Protein AF-A0A0R3MYI6-F1 (afdb_monomer_lite)

Sequence (86 aa):
MPAQPSETGLPPRCEICGGGTIQIGKLPRIGLRPLVYVYKCDACNQITSIEPERQDSPTISPTVTPPMPNSRVKKALHKTPRRQPH

pLDDT: mean 70.42, std 20.21, range [35.62, 94.75]

Radius of gyration: 28.68 Å; chains: 1; bounding box: 40×46×82 Å

Foldseek 3Di:
DPDDPDPDPAADADPPPRAGKDFPDWDDDDDPDAIKTWIAGPPPRDIDIDGDDPPPDDDDPPPDDDDDDDDDDDDDDDDDDDDDDD

Organism: NCBI:txid1300035

Structure (mmCIF, N/CA/C/O backbone):
data_AF-A0A0R3MYI6-F1
#
_entry.id   AF-A0A0R3MYI6-F1
#
loop_
_atom_site.group_PDB
_atom_site.id
_atom_site.type_symbol
_atom_site.label_atom_id
_atom_site.label_alt_id
_atom_site.label_comp_id
_atom_site.label_asym_id
_atom_site.label_entity_id
_atom_site.label_seq_id
_atom_site.pdbx_PDB_ins_code
_atom_site.Cartn_x
_atom_site.Cartn_y
_atom_site.Cartn_z
_atom_site.occupancy
_atom_site.B_iso_or_equiv
_atom_site.auth_seq_id
_atom_site.auth_comp_id
_atom_site.auth_asym_id
_atom_site.auth_atom_id
_atom_site.pdbx_PDB_model_num
ATOM 1 N N . MET A 1 1 ? 16.014 10.070 7.770 1.00 35.62 1 MET A N 1
ATOM 2 C CA . MET A 1 1 ? 14.656 10.564 8.078 1.00 35.62 1 MET A CA 1
ATOM 3 C C . MET A 1 1 ? 13.693 9.499 7.580 1.00 35.62 1 MET A C 1
ATOM 5 O O . MET A 1 1 ? 13.717 9.272 6.377 1.00 35.62 1 MET A O 1
ATOM 9 N N . PRO A 1 2 ? 12.972 8.753 8.434 1.00 43.91 2 PRO A N 1
ATOM 10 C CA . PRO A 1 2 ? 12.001 7.784 7.933 1.00 43.91 2 PRO A CA 1
ATOM 11 C C . PRO A 1 2 ? 10.818 8.545 7.324 1.00 43.91 2 PRO A C 1
ATOM 13 O O . PRO A 1 2 ? 10.309 9.492 7.924 1.00 43.91 2 PRO A O 1
ATOM 16 N N . ALA A 1 3 ? 10.465 8.189 6.090 1.00 46.91 3 ALA A N 1
ATOM 17 C CA . ALA A 1 3 ? 9.429 8.844 5.310 1.00 46.91 3 ALA A CA 1
ATOM 18 C C . ALA A 1 3 ? 8.066 8.625 5.979 1.00 46.91 3 ALA A C 1
ATOM 20 O O . ALA A 1 3 ? 7.603 7.496 6.109 1.00 46.91 3 ALA A O 1
ATOM 21 N N . GLN A 1 4 ? 7.437 9.711 6.424 1.00 50.16 4 GLN A N 1
ATOM 22 C CA . GLN A 1 4 ? 6.060 9.680 6.905 1.00 50.16 4 GLN A CA 1
ATOM 23 C C . GLN A 1 4 ? 5.148 9.317 5.720 1.00 50.16 4 GLN A C 1
ATOM 25 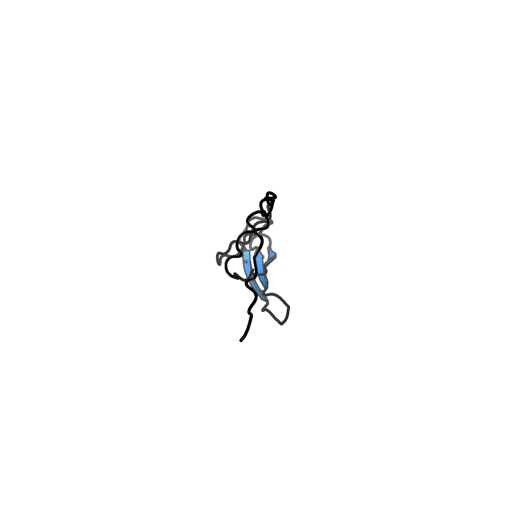O O . GLN A 1 4 ? 5.192 10.023 4.705 1.00 50.16 4 GLN A O 1
ATOM 30 N N . PRO A 1 5 ? 4.348 8.234 5.790 1.00 55.31 5 PRO A N 1
ATOM 31 C CA . PRO A 1 5 ? 3.380 7.924 4.748 1.00 55.31 5 PRO A CA 1
ATOM 32 C C . PRO A 1 5 ? 2.339 9.045 4.721 1.00 55.31 5 PRO A C 1
ATOM 34 O O . PRO A 1 5 ? 1.522 9.188 5.624 1.00 55.31 5 PRO A O 1
ATOM 37 N N . SER A 1 6 ? 2.458 9.900 3.708 1.00 51.62 6 SER A N 1
ATOM 38 C CA . SER A 1 6 ? 1.698 11.134 3.572 1.00 51.62 6 SER A CA 1
ATOM 39 C C . SER A 1 6 ? 0.196 10.862 3.504 1.00 51.62 6 SER A C 1
ATOM 41 O O . SER A 1 6 ? -0.258 9.946 2.823 1.00 51.62 6 SER A O 1
ATOM 43 N N . GLU A 1 7 ? -0.558 11.711 4.197 1.00 53.44 7 GLU A N 1
ATOM 44 C CA . GLU A 1 7 ? -2.014 11.719 4.386 1.00 53.44 7 GLU A CA 1
ATOM 45 C C . GLU A 1 7 ? -2.819 12.044 3.112 1.00 53.44 7 GLU A C 1
ATOM 47 O O . GLU A 1 7 ? -3.774 12.815 3.112 1.00 53.44 7 GLU A O 1
ATOM 52 N N . THR A 1 8 ? -2.447 11.476 1.977 1.00 48.34 8 THR A N 1
ATOM 53 C CA . THR A 1 8 ? -3.189 11.608 0.722 1.00 48.34 8 THR A CA 1
ATOM 54 C C . THR A 1 8 ? -3.533 10.197 0.291 1.00 48.34 8 THR A C 1
ATOM 56 O O . THR A 1 8 ? -2.677 9.330 0.380 1.00 48.34 8 THR A O 1
ATOM 59 N N . GLY A 1 9 ? -4.772 9.929 -0.136 1.00 59.09 9 GLY A N 1
ATOM 60 C CA . GLY A 1 9 ? -5.277 8.589 -0.496 1.00 59.09 9 GLY A CA 1
ATOM 61 C C . GLY A 1 9 ? -4.584 7.906 -1.689 1.00 59.09 9 GLY A C 1
ATOM 62 O O . GLY A 1 9 ? -5.200 7.106 -2.386 1.00 59.09 9 GLY A O 1
ATOM 63 N N . LEU A 1 10 ? -3.329 8.255 -1.951 1.00 67.69 10 LEU A N 1
ATOM 64 C CA . LE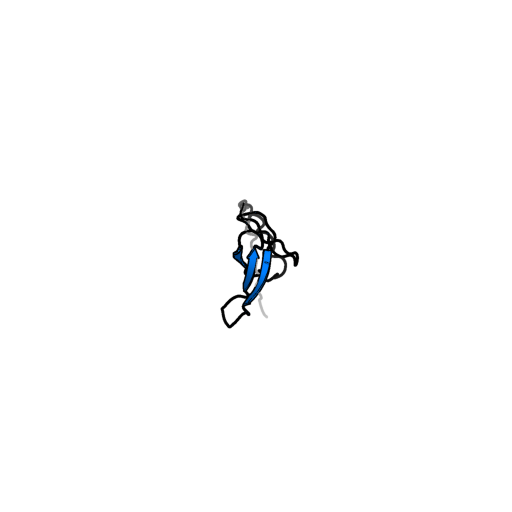U A 1 10 ? -2.439 7.683 -2.932 1.00 67.69 10 LEU A CA 1
ATOM 65 C C . LEU A 1 10 ? -1.589 6.589 -2.266 1.00 67.69 10 LEU A C 1
ATOM 67 O O . LEU A 1 10 ? -1.125 6.758 -1.137 1.00 67.69 10 LEU A O 1
ATOM 71 N N . PRO A 1 11 ? -1.364 5.462 -2.956 1.00 78.38 11 PRO A N 1
ATOM 72 C CA . PRO A 1 11 ? -0.519 4.397 -2.442 1.00 78.38 11 PRO A CA 1
ATOM 73 C C . PRO A 1 11 ? 0.932 4.885 -2.256 1.00 78.38 11 PRO A C 1
ATOM 75 O O . PRO A 1 11 ? 1.414 5.715 -3.037 1.00 78.38 11 PRO A O 1
ATOM 78 N N . PRO A 1 12 ? 1.655 4.362 -1.249 1.00 86.75 12 PRO A N 1
ATOM 79 C CA . PRO A 1 12 ? 3.049 4.720 -1.001 1.00 86.75 12 PRO A CA 1
ATOM 80 C C . PRO A 1 12 ? 3.936 4.339 -2.195 1.00 86.75 12 PRO A C 1
ATOM 82 O O . PRO A 1 12 ? 3.610 3.446 -2.981 1.00 86.75 12 PRO A O 1
ATOM 85 N N . ARG A 1 13 ? 5.104 4.969 -2.330 1.00 90.00 13 ARG A N 1
ATOM 86 C CA . ARG A 1 13 ? 6.134 4.472 -3.255 1.00 90.00 13 ARG A CA 1
ATOM 87 C C . ARG A 1 13 ? 6.956 3.374 -2.597 1.00 90.00 13 ARG A C 1
ATOM 89 O O . ARG A 1 13 ? 7.107 3.340 -1.380 1.00 90.00 13 ARG A O 1
ATOM 96 N N . CYS A 1 14 ? 7.492 2.474 -3.411 1.00 89.56 14 CYS A N 1
ATOM 97 C CA . CYS A 1 14 ? 8.376 1.426 -2.932 1.00 89.56 14 CYS A CA 1
ATOM 98 C C . CYS A 1 14 ? 9.690 2.040 -2.440 1.00 89.56 14 CYS A C 1
ATOM 100 O O . CYS A 1 14 ? 10.390 2.686 -3.214 1.00 89.56 14 CYS A O 1
ATOM 102 N N . GLU A 1 15 ? 10.065 1.786 -1.190 1.00 86.62 15 GLU A N 1
ATOM 103 C CA . GLU A 1 15 ? 11.310 2.310 -0.607 1.00 86.62 15 GLU A CA 1
ATOM 104 C C . GLU A 1 15 ? 12.578 1.706 -1.233 1.00 86.62 15 GLU A C 1
ATOM 106 O O . GLU A 1 15 ?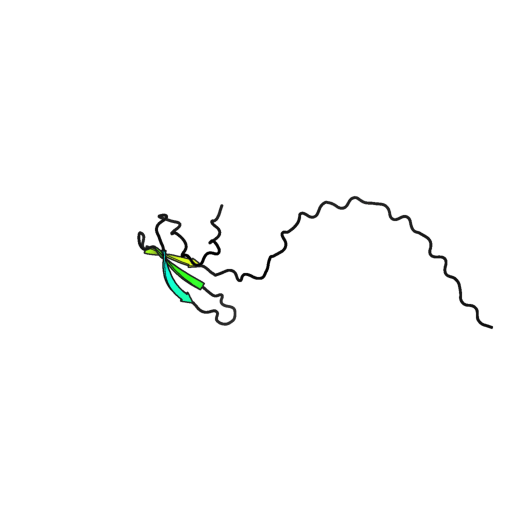 13.664 2.255 -1.092 1.00 86.62 15 GLU A O 1
ATOM 111 N N . ILE A 1 16 ? 12.444 0.586 -1.950 1.00 89.56 16 ILE A N 1
ATOM 112 C CA . ILE A 1 16 ? 13.579 -0.171 -2.495 1.00 89.56 16 ILE A CA 1
ATOM 113 C C . ILE A 1 16 ? 13.935 0.286 -3.909 1.00 89.56 16 ILE A C 1
ATOM 115 O O . ILE A 1 16 ? 15.107 0.438 -4.231 1.00 89.56 16 ILE A O 1
ATOM 119 N N . CYS A 1 17 ? 12.934 0.503 -4.765 1.00 91.50 17 CYS A N 1
ATOM 120 C CA . CYS A 1 17 ? 13.157 0.889 -6.163 1.00 91.50 17 CYS A CA 1
ATOM 121 C C . CYS A 1 17 ? 12.558 2.253 -6.535 1.00 91.50 17 CYS A C 1
ATOM 123 O O . CYS A 1 17 ? 12.692 2.687 -7.675 1.00 91.50 17 CYS A O 1
ATOM 125 N N . GLY A 1 18 ? 11.843 2.913 -5.619 1.00 89.06 18 GLY A N 1
ATOM 126 C CA . GLY A 1 18 ? 11.103 4.148 -5.894 1.00 89.06 18 GLY A CA 1
ATOM 127 C C . GLY A 1 18 ? 9.865 3.965 -6.783 1.00 89.06 18 GLY A C 1
ATOM 128 O O . GLY A 1 18 ? 9.178 4.945 -7.075 1.00 89.06 18 GLY A O 1
ATOM 129 N N . GLY A 1 19 ? 9.576 2.733 -7.215 1.00 91.19 19 GLY A N 1
ATOM 130 C CA . GLY A 1 19 ? 8.459 2.399 -8.093 1.00 91.19 19 GLY A CA 1
ATOM 131 C C . GLY A 1 19 ? 7.089 2.589 -7.442 1.00 91.19 19 GLY A C 1
ATOM 132 O O . GLY A 1 19 ? 6.955 2.648 -6.215 1.00 91.19 19 GLY A O 1
ATOM 133 N N . GLY A 1 20 ? 6.054 2.663 -8.281 1.00 90.81 20 GLY A N 1
ATOM 134 C CA . GLY A 1 20 ? 4.668 2.696 -7.823 1.00 90.81 20 GLY A CA 1
ATOM 135 C C . GLY A 1 20 ? 4.293 1.413 -7.081 1.00 90.81 20 GLY A C 1
ATOM 136 O O . GLY A 1 20 ? 4.754 0.319 -7.429 1.00 90.81 20 GLY A O 1
ATOM 137 N N . THR A 1 21 ? 3.461 1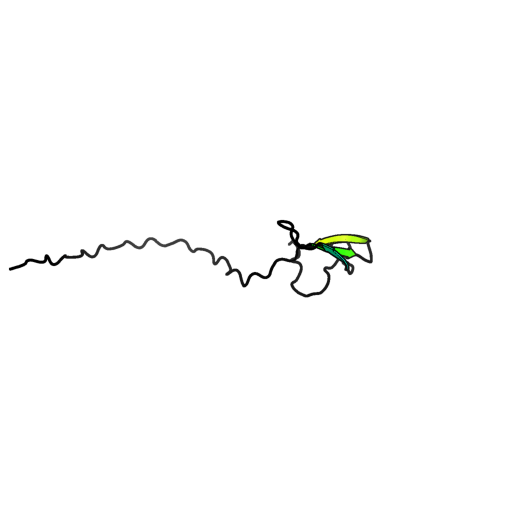.548 -6.050 1.00 92.19 21 THR A N 1
ATOM 138 C CA . THR A 1 21 ? 2.825 0.400 -5.403 1.00 92.19 21 THR A CA 1
ATOM 139 C C . THR A 1 21 ? 1.326 0.418 -5.653 1.00 92.19 21 THR A C 1
ATOM 141 O O . THR A 1 21 ? 0.720 1.471 -5.851 1.00 92.19 21 THR A O 1
ATOM 144 N N . ILE A 1 22 ? 0.737 -0.770 -5.661 1.00 91.81 22 ILE A N 1
ATOM 145 C CA . ILE A 1 22 ? -0.700 -0.981 -5.752 1.00 91.81 22 ILE A CA 1
ATOM 146 C C . ILE A 1 22 ? -1.180 -1.637 -4.467 1.00 91.81 22 ILE A C 1
ATOM 148 O O . ILE A 1 22 ? -0.492 -2.482 -3.889 1.00 91.81 22 ILE A O 1
ATOM 152 N N . GLN A 1 23 ? -2.361 -1.252 -3.999 1.00 91.69 23 GLN A N 1
ATOM 153 C CA . GLN A 1 23 ? -2.967 -1.915 -2.857 1.00 91.69 23 GLN A CA 1
ATOM 154 C C . GLN A 1 23 ? -3.470 -3.296 -3.286 1.00 91.69 23 GLN A C 1
ATOM 156 O O . GLN A 1 23 ? -4.281 -3.407 -4.200 1.00 91.69 23 GLN A O 1
ATOM 161 N N . ILE A 1 24 ? -3.009 -4.342 -2.604 1.00 94.56 24 ILE A N 1
ATOM 162 C CA . ILE A 1 24 ? -3.421 -5.726 -2.871 1.00 94.56 24 ILE A CA 1
ATOM 163 C C . ILE A 1 24 ? -4.407 -6.258 -1.832 1.00 94.56 24 ILE A C 1
ATOM 165 O O . ILE A 1 24 ? -5.057 -7.273 -2.062 1.00 94.56 24 ILE A O 1
ATOM 169 N N . GLY A 1 25 ? -4.526 -5.594 -0.680 1.00 92.44 25 GLY A N 1
ATOM 170 C CA . GLY A 1 25 ? -5.412 -6.063 0.374 1.00 92.44 25 GLY A CA 1
ATOM 171 C C . GLY A 1 25 ? -5.660 -5.066 1.495 1.00 92.44 25 GLY A C 1
ATOM 172 O O . GLY A 1 25 ? -4.989 -4.038 1.641 1.00 92.44 25 GLY A O 1
ATOM 173 N N . LYS A 1 26 ? -6.663 -5.402 2.305 1.00 92.19 26 LYS A N 1
ATOM 174 C CA . LYS A 1 26 ? -7.034 -4.704 3.534 1.00 92.19 26 LYS A CA 1
ATOM 175 C C . LYS A 1 26 ? -7.372 -5.741 4.597 1.00 92.19 26 LYS A C 1
ATOM 177 O O . LYS A 1 26 ? -8.318 -6.507 4.438 1.00 92.19 26 LYS A O 1
ATOM 182 N N . LEU A 1 27 ? -6.620 -5.731 5.688 1.00 91.62 27 LEU A N 1
ATOM 183 C CA . LEU A 1 27 ? -6.898 -6.515 6.883 1.00 91.62 27 LEU A CA 1
ATOM 184 C C . LEU A 1 27 ? -7.765 -5.666 7.819 1.00 91.62 27 LEU A C 1
ATOM 186 O O . LEU A 1 27 ? -7.307 -4.607 8.258 1.00 91.62 27 LEU A O 1
ATOM 190 N N . PRO A 1 28 ? -9.017 -6.072 8.095 1.00 89.94 28 PRO A N 1
ATOM 191 C CA . PRO A 1 28 ? -9.906 -5.325 8.974 1.00 89.94 28 PRO A CA 1
ATOM 192 C C . PRO A 1 28 ? -9.404 -5.335 10.424 1.00 89.94 28 PRO A C 1
ATOM 194 O O . PRO A 1 28 ? -8.713 -6.258 10.855 1.00 89.94 28 PRO A O 1
ATOM 197 N N . ARG A 1 29 ? -9.813 -4.322 11.198 1.00 90.06 29 ARG A N 1
ATOM 198 C CA . ARG A 1 29 ? -9.607 -4.294 12.655 1.00 90.06 29 ARG A CA 1
ATOM 199 C C . ARG A 1 29 ? -10.466 -5.370 13.304 1.00 90.06 29 ARG A C 1
ATOM 201 O O . ARG A 1 29 ? -11.686 -5.335 13.161 1.00 90.06 29 ARG A O 1
ATOM 208 N N . ILE A 1 30 ? -9.837 -6.298 14.020 1.00 91.50 30 ILE A N 1
ATOM 209 C CA . ILE A 1 30 ? -10.522 -7.363 14.763 1.00 91.50 30 ILE A CA 1
ATOM 210 C C . ILE A 1 30 ? -10.006 -7.345 16.203 1.00 91.50 30 ILE A C 1
ATOM 212 O O . ILE A 1 30 ? -8.851 -7.686 16.467 1.00 91.50 30 ILE A O 1
ATOM 216 N N . GLY A 1 31 ? -10.865 -6.933 17.138 1.00 90.00 31 GLY A N 1
ATOM 217 C CA . GLY A 1 31 ? -10.509 -6.774 18.549 1.00 90.00 31 GLY A CA 1
ATOM 218 C C . GLY A 1 31 ? -9.396 -5.742 18.741 1.00 90.00 31 GLY A C 1
ATOM 219 O O . GLY A 1 31 ? -9.538 -4.589 18.343 1.00 90.00 31 GLY A O 1
ATOM 220 N N . LEU A 1 32 ? -8.279 -6.177 19.328 1.00 87.62 32 LEU A N 1
ATOM 221 C CA . LEU A 1 32 ? -7.083 -5.353 19.543 1.00 87.62 32 LEU A CA 1
ATOM 222 C C . LEU A 1 32 ? -6.170 -5.263 18.311 1.00 87.62 32 LEU A C 1
ATOM 224 O O . LEU A 1 32 ? -5.180 -4.536 18.341 1.00 87.62 32 LEU A O 1
ATOM 228 N N . ARG A 1 33 ? -6.459 -6.006 17.233 1.00 86.50 33 ARG A N 1
ATOM 229 C CA . ARG A 1 33 ? -5.633 -5.960 16.023 1.00 86.50 33 ARG A CA 1
ATOM 230 C C . ARG A 1 33 ? -5.922 -4.687 15.223 1.00 86.50 33 ARG A C 1
ATOM 232 O O . ARG A 1 33 ? -7.096 -4.391 14.973 1.00 86.50 33 ARG A O 1
ATOM 239 N N . PRO A 1 34 ? -4.882 -3.959 14.790 1.00 87.56 34 PRO A N 1
ATOM 240 C CA . PRO A 1 34 ? -5.045 -2.738 14.021 1.00 87.56 34 PRO A CA 1
ATOM 241 C C . PRO A 1 34 ? -5.525 -2.996 12.588 1.00 87.56 34 PRO A C 1
ATOM 243 O O . PRO A 1 34 ? -5.607 -4.131 12.122 1.00 87.56 34 PRO A O 1
ATOM 246 N N . LEU A 1 35 ? -5.887 -1.909 11.899 1.00 89.44 35 LEU A N 1
ATOM 247 C CA . LEU A 1 35 ? -6.263 -1.957 10.487 1.00 89.44 35 LEU A CA 1
ATOM 248 C C . LEU A 1 35 ? -4.952 -1.998 9.727 1.00 89.44 35 LEU A C 1
ATOM 250 O O . LEU A 1 35 ? -4.082 -1.200 10.040 1.00 89.44 35 LEU A O 1
ATOM 254 N N . VAL A 1 36 ? -4.800 -2.872 8.743 1.00 91.50 36 VAL A N 1
ATOM 255 C CA . VAL A 1 36 ? -3.551 -2.919 7.975 1.00 91.50 36 VAL A CA 1
ATOM 256 C C . VAL A 1 36 ? -3.874 -2.941 6.493 1.00 91.50 36 VAL A C 1
ATOM 258 O O . VAL A 1 36 ? -4.677 -3.748 6.025 1.00 91.50 36 VAL A O 1
ATOM 261 N N . TYR A 1 37 ? -3.247 -2.042 5.747 1.00 91.31 37 TYR A N 1
ATOM 262 C CA . TYR A 1 37 ? -3.289 -2.015 4.295 1.00 91.31 37 TYR A CA 1
ATOM 263 C C . TYR A 1 37 ? -2.041 -2.682 3.740 1.00 91.31 37 TYR A C 1
ATOM 265 O O . TYR A 1 37 ? -0.934 -2.409 4.198 1.00 91.31 37 TYR A O 1
ATOM 273 N N . VAL A 1 38 ? -2.224 -3.562 2.760 1.00 93.12 38 VAL A N 1
ATOM 274 C CA . VAL A 1 38 ? -1.123 -4.301 2.141 1.00 93.12 38 VAL A CA 1
ATOM 275 C C . VAL A 1 38 ? -0.934 -3.788 0.723 1.00 93.12 38 VAL A C 1
ATOM 277 O O . VAL A 1 38 ? -1.879 -3.786 -0.069 1.00 93.12 38 VAL A O 1
ATOM 280 N N . TYR A 1 39 ? 0.289 -3.378 0.413 1.00 93.00 39 TYR A N 1
ATOM 281 C CA . TYR A 1 39 ? 0.697 -2.841 -0.876 1.00 93.00 39 TYR A CA 1
ATOM 282 C C . TYR A 1 39 ? 1.772 -3.721 -1.499 1.00 93.00 39 TYR A C 1
ATOM 284 O O . TYR A 1 39 ? 2.603 -4.298 -0.797 1.00 93.00 39 TYR A O 1
ATOM 292 N N . LYS A 1 40 ? 1.767 -3.806 -2.826 1.00 94.44 40 LYS A N 1
ATOM 293 C CA . LYS A 1 40 ? 2.774 -4.510 -3.613 1.00 94.44 40 LYS A CA 1
ATOM 294 C C . LYS A 1 40 ? 3.368 -3.558 -4.640 1.00 94.44 40 LYS A C 1
ATOM 296 O O . LYS A 1 40 ? 2.632 -2.872 -5.344 1.00 94.44 40 LYS A O 1
ATOM 301 N N . CYS A 1 41 ? 4.691 -3.522 -4.740 1.00 94.50 41 CYS A N 1
ATOM 302 C CA . CYS A 1 41 ? 5.371 -2.818 -5.818 1.00 94.50 41 CYS A CA 1
ATOM 303 C C . CYS A 1 41 ? 5.214 -3.573 -7.139 1.00 94.50 41 CYS A C 1
ATOM 305 O O . CYS A 1 41 ? 5.484 -4.770 -7.196 1.00 94.50 41 CYS A O 1
ATOM 307 N N . ASP A 1 42 ? 4.832 -2.866 -8.199 1.00 93.62 42 ASP A N 1
ATOM 308 C CA . ASP A 1 42 ? 4.689 -3.456 -9.534 1.00 93.62 42 ASP A CA 1
ATOM 309 C C . ASP A 1 42 ? 6.053 -3.775 -10.178 1.00 93.62 42 ASP A C 1
ATOM 311 O O . ASP A 1 42 ? 6.221 -4.802 -10.825 1.00 93.62 42 ASP A O 1
ATOM 315 N N . ALA A 1 43 ? 7.071 -2.948 -9.909 1.00 93.94 43 ALA A N 1
ATOM 316 C CA . ALA A 1 43 ? 8.393 -3.083 -10.522 1.00 93.94 43 ALA A CA 1
ATOM 317 C C . ALA A 1 43 ? 9.262 -4.179 -9.883 1.00 93.94 43 ALA A C 1
ATOM 319 O O . ALA A 1 43 ? 9.864 -4.988 -10.585 1.00 93.94 43 ALA A O 1
ATOM 320 N N . CYS A 1 44 ? 9.360 -4.205 -8.549 1.00 94.75 44 CYS A N 1
ATOM 321 C CA . CYS A 1 44 ? 10.244 -5.134 -7.832 1.00 94.75 44 CYS A CA 1
ATOM 322 C C . CYS A 1 44 ? 9.503 -6.190 -7.002 1.00 94.75 44 CYS A C 1
ATOM 324 O O . CYS A 1 44 ? 10.143 -6.966 -6.301 1.00 94.75 44 CYS A O 1
ATOM 326 N N . ASN A 1 45 ? 8.166 -6.227 -7.058 1.00 93.69 45 ASN A N 1
ATOM 327 C CA . ASN A 1 45 ? 7.315 -7.177 -6.330 1.00 93.69 45 ASN A CA 1
ATOM 328 C C . ASN A 1 45 ? 7.422 -7.142 -4.796 1.00 93.69 45 ASN A C 1
ATOM 330 O O . ASN A 1 45 ? 6.882 -8.022 -4.127 1.00 93.69 45 ASN A O 1
ATOM 334 N N . GLN A 1 46 ? 8.049 -6.116 -4.225 1.00 94.19 46 GLN A N 1
ATOM 335 C CA . GLN A 1 46 ? 8.160 -5.970 -2.777 1.00 94.19 46 GLN A CA 1
ATOM 336 C C . GLN A 1 46 ? 6.810 -5.663 -2.134 1.00 94.19 46 GLN A C 1
ATOM 338 O O . GLN A 1 46 ? 6.055 -4.821 -2.625 1.00 94.19 46 GLN A O 1
ATOM 343 N N . ILE A 1 47 ? 6.526 -6.352 -1.029 1.00 92.00 47 ILE A N 1
ATOM 344 C CA . ILE A 1 47 ? 5.276 -6.231 -0.280 1.00 92.00 47 ILE A CA 1
ATOM 345 C C . ILE A 1 47 ? 5.530 -5.391 0.970 1.00 92.00 47 ILE A C 1
ATOM 347 O O . ILE A 1 47 ? 6.455 -5.667 1.732 1.00 92.00 47 ILE A O 1
ATOM 351 N N . THR A 1 48 ? 4.680 -4.394 1.195 1.00 89.12 48 THR A N 1
ATOM 352 C CA . THR A 1 48 ? 4.748 -3.498 2.351 1.00 89.12 48 THR A CA 1
ATOM 353 C C . THR A 1 48 ? 3.380 -3.419 3.017 1.00 89.12 48 THR A C 1
ATOM 355 O O . THR A 1 48 ? 2.353 -3.331 2.344 1.00 89.12 48 THR A O 1
ATOM 358 N N . SER A 1 49 ? 3.354 -3.444 4.347 1.00 89.38 49 SER A N 1
ATOM 359 C CA . SER A 1 49 ? 2.140 -3.277 5.146 1.00 89.38 49 SER A CA 1
ATOM 360 C C . SER A 1 49 ? 2.171 -1.948 5.886 1.00 89.38 49 SER A C 1
ATOM 362 O O . SER A 1 49 ? 3.146 -1.663 6.578 1.00 89.38 49 SER A O 1
ATOM 364 N N . ILE A 1 50 ? 1.102 -1.164 5.774 1.00 87.19 50 ILE A N 1
ATOM 365 C CA . ILE A 1 50 ? 0.962 0.120 6.463 1.00 87.19 50 ILE A CA 1
ATOM 366 C C . ILE A 1 50 ? -0.267 0.067 7.358 1.00 87.19 50 ILE A C 1
ATOM 368 O O . ILE A 1 50 ? -1.375 -0.239 6.908 1.00 87.19 50 ILE A O 1
ATOM 372 N N . GLU A 1 51 ? -0.066 0.391 8.628 1.00 87.62 51 GLU A N 1
ATOM 373 C CA . GLU A 1 51 ? -1.155 0.707 9.535 1.00 87.62 51 GLU A CA 1
ATOM 374 C C . GLU A 1 51 ? -1.552 2.176 9.325 1.00 87.62 51 GLU A C 1
ATOM 376 O O . GLU A 1 51 ? -0.702 3.055 9.453 1.00 87.62 51 GLU A O 1
ATOM 381 N N . PRO A 1 52 ? -2.812 2.478 8.971 1.00 78.44 52 PRO A N 1
ATOM 382 C CA . PRO A 1 52 ? -3.267 3.850 8.900 1.00 78.44 52 PRO A CA 1
ATOM 383 C C . PRO A 1 52 ? -3.365 4.400 10.325 1.00 78.44 52 PRO A C 1
ATOM 385 O O . PRO A 1 52 ? -4.156 3.902 11.143 1.00 78.44 52 PRO A O 1
ATOM 388 N N . GLU A 1 53 ? -2.590 5.445 10.605 1.00 70.81 53 GLU A N 1
ATOM 389 C CA . GLU A 1 53 ? -2.773 6.240 11.811 1.00 70.81 53 GLU A CA 1
ATOM 390 C C . GLU A 1 53 ? -4.204 6.783 11.803 1.00 70.81 53 GLU A C 1
ATOM 392 O O . GLU A 1 53 ? -4.705 7.306 10.803 1.00 70.81 53 GLU A O 1
ATOM 397 N N . ARG A 1 54 ? -4.927 6.577 12.908 1.00 63.09 54 ARG A N 1
ATOM 398 C CA . ARG A 1 54 ? -6.187 7.292 13.087 1.00 63.09 54 ARG A CA 1
ATOM 399 C C . ARG A 1 54 ? -5.799 8.765 13.181 1.00 63.09 54 ARG A C 1
ATOM 401 O O . ARG A 1 54 ? -5.031 9.105 14.073 1.00 63.09 54 ARG A O 1
ATOM 408 N N . GLN A 1 55 ? -6.335 9.608 12.298 1.00 54.06 55 GLN A N 1
ATOM 409 C CA . GLN A 1 55 ? -6.447 11.042 12.559 1.00 54.06 55 GLN A CA 1
ATOM 410 C C . GLN A 1 55 ? -7.342 11.212 13.794 1.00 54.06 55 GLN A C 1
ATOM 412 O O . GLN A 1 55 ? -8.541 11.459 13.689 1.00 54.06 55 GLN A O 1
ATOM 417 N N . ASP A 1 56 ? -6.779 10.990 14.976 1.00 50.66 56 ASP A N 1
ATOM 418 C CA . ASP A 1 56 ? -7.253 11.674 16.159 1.00 50.66 56 ASP A CA 1
ATOM 419 C C . ASP A 1 56 ? -6.725 13.103 16.008 1.00 50.66 56 ASP A C 1
ATOM 421 O O . ASP A 1 56 ? -5.521 13.330 15.905 1.00 50.66 56 ASP A O 1
ATOM 425 N N . SER A 1 57 ? -7.666 14.014 15.788 1.00 48.34 57 SER A N 1
ATOM 426 C CA . SER A 1 57 ? -7.626 15.470 15.950 1.00 48.34 57 SER A CA 1
ATOM 427 C C . SER A 1 57 ? -6.340 16.044 16.581 1.00 48.34 57 SER A C 1
ATOM 429 O O . SER A 1 57 ? -5.800 15.468 17.521 1.00 48.34 57 SER A O 1
ATOM 431 N N . PRO A 1 58 ? -5.880 17.232 16.140 1.00 47.22 58 PRO A N 1
ATOM 432 C CA . PRO A 1 58 ? -4.498 17.686 16.275 1.00 47.22 58 PRO A CA 1
ATOM 433 C C . PRO A 1 58 ? -3.965 17.506 17.696 1.00 47.22 58 PRO A C 1
ATOM 435 O O . PRO A 1 58 ? -4.364 18.212 18.625 1.00 47.22 58 PRO A O 1
ATOM 438 N N . THR A 1 59 ? -3.016 16.579 17.846 1.00 43.34 59 THR A N 1
ATOM 439 C CA . THR A 1 59 ? -2.137 16.558 19.009 1.00 43.34 59 THR A CA 1
ATOM 440 C C . THR A 1 59 ? -1.358 17.860 18.974 1.00 43.34 59 THR A C 1
ATOM 442 O O . THR A 1 59 ? -0.469 18.069 18.151 1.00 43.34 59 THR A O 1
ATOM 445 N N . ILE A 1 60 ? -1.784 18.758 19.853 1.00 54.59 60 ILE A N 1
ATOM 446 C CA . ILE A 1 60 ? -1.082 19.944 20.307 1.00 54.59 60 ILE A CA 1
ATOM 447 C C . ILE A 1 60 ? 0.397 19.564 20.403 1.00 54.59 60 ILE A C 1
ATOM 449 O O . ILE A 1 60 ? 0.760 18.677 21.1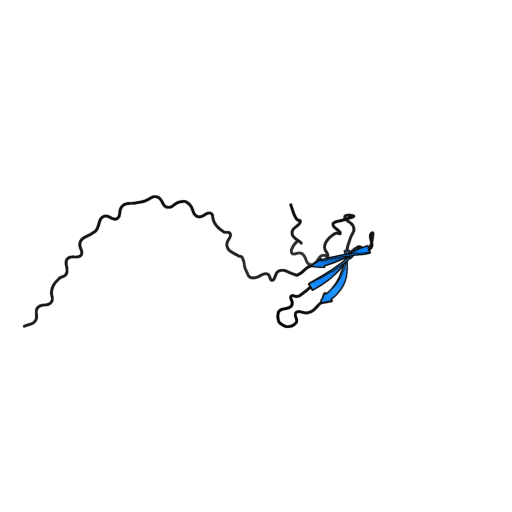77 1.00 54.59 60 ILE A O 1
ATOM 453 N N . SER A 1 61 ? 1.229 20.194 19.573 1.00 46.16 61 SER A N 1
ATOM 454 C CA . SER A 1 61 ? 2.682 20.079 19.637 1.00 46.16 61 SER A CA 1
ATOM 455 C C . SER A 1 61 ? 3.140 20.116 21.098 1.00 46.16 61 SER A C 1
ATOM 457 O O . SER A 1 61 ? 2.624 20.946 21.856 1.00 46.16 61 SER A O 1
ATOM 459 N N . PRO A 1 62 ? 4.118 19.300 21.530 1.00 50.75 62 PRO A N 1
ATOM 460 C CA . PRO A 1 62 ? 4.754 19.534 22.811 1.00 50.75 62 PRO A CA 1
ATOM 461 C C . PRO A 1 62 ? 5.548 20.836 22.673 1.00 50.75 62 PRO A C 1
ATOM 463 O O . PRO A 1 62 ? 6.700 20.849 22.243 1.00 50.75 62 PRO A O 1
ATOM 466 N N . THR A 1 63 ? 4.910 21.964 22.983 1.00 45.00 63 THR A N 1
ATOM 467 C CA . THR A 1 63 ? 5.614 23.205 23.272 1.00 45.00 63 THR A CA 1
ATOM 468 C C . THR A 1 63 ? 6.511 22.899 24.455 1.00 45.00 63 THR A C 1
ATOM 470 O O . THR A 1 63 ? 6.038 22.710 25.574 1.00 45.00 63 THR A O 1
ATOM 473 N N . VAL A 1 64 ? 7.800 22.779 24.140 1.00 50.66 64 VAL A N 1
ATOM 474 C CA . VAL A 1 64 ? 8.959 22.884 25.022 1.00 50.66 64 VAL A CA 1
ATOM 475 C C . VAL A 1 64 ? 8.570 23.580 26.319 1.00 50.66 64 VAL A C 1
ATOM 477 O O . VAL A 1 64 ? 8.290 24.775 26.312 1.00 50.66 64 VAL A O 1
ATOM 480 N N . THR A 1 65 ? 8.544 22.840 27.424 1.00 47.25 65 THR A N 1
ATOM 481 C CA . THR A 1 65 ? 8.445 23.411 28.765 1.00 47.25 65 THR A CA 1
ATOM 482 C C . THR A 1 65 ? 9.649 24.342 28.966 1.00 47.25 65 THR A C 1
ATOM 484 O O . THR A 1 65 ? 10.776 23.842 29.014 1.00 47.25 65 THR A O 1
ATOM 487 N N . PRO A 1 66 ? 9.495 25.677 29.070 1.00 59.69 66 PRO A N 1
ATOM 488 C CA . PRO A 1 66 ? 10.595 26.518 29.524 1.00 59.69 66 PRO A CA 1
ATOM 489 C C . PRO A 1 66 ? 10.850 26.245 31.019 1.00 59.69 66 PRO A C 1
ATOM 491 O O . PRO A 1 66 ? 9.894 26.011 31.766 1.00 59.69 66 PRO A O 1
ATOM 494 N N . PRO A 1 67 ? 12.109 26.265 31.499 1.00 55.62 67 PRO A N 1
ATOM 495 C CA . PRO A 1 67 ? 12.381 26.140 32.923 1.00 55.62 67 PRO A CA 1
ATOM 496 C C . PRO A 1 67 ? 11.759 27.324 33.673 1.00 55.62 67 PRO A C 1
ATOM 498 O O . PRO A 1 67 ? 11.952 28.487 33.322 1.00 55.62 67 PRO A O 1
ATOM 501 N N . MET A 1 68 ? 10.995 26.999 34.711 1.00 45.62 68 MET A N 1
ATOM 502 C CA . MET A 1 68 ? 10.320 27.938 35.601 1.00 45.62 68 MET A CA 1
ATOM 503 C C . MET A 1 68 ? 11.350 28.812 36.347 1.00 45.62 68 MET A C 1
ATOM 505 O O . MET A 1 68 ? 12.180 28.262 37.073 1.00 45.62 68 MET A O 1
ATOM 509 N N . PRO A 1 69 ? 11.328 30.155 36.231 1.00 53.06 69 PRO A N 1
ATOM 510 C CA . PRO A 1 69 ? 12.146 31.009 37.081 1.00 53.06 69 PRO A CA 1
ATOM 511 C C . PRO A 1 69 ? 11.484 31.180 38.457 1.00 53.06 69 PRO A C 1
ATOM 513 O O . PRO A 1 69 ? 10.353 31.653 38.583 1.00 53.06 69 PRO A O 1
ATOM 516 N N . ASN A 1 70 ? 12.211 30.798 39.508 1.00 52.62 70 ASN A N 1
ATOM 517 C CA . ASN A 1 70 ? 11.793 30.896 40.907 1.00 52.62 70 ASN A CA 1
ATOM 518 C C . ASN A 1 70 ? 11.476 32.350 41.310 1.00 52.62 70 ASN A C 1
ATOM 520 O O . ASN A 1 70 ? 12.382 33.124 41.615 1.00 52.62 70 ASN A O 1
ATOM 524 N N . SER A 1 71 ? 10.192 32.707 41.407 1.00 47.16 71 SER A N 1
ATOM 525 C CA . SER A 1 71 ? 9.742 33.968 42.013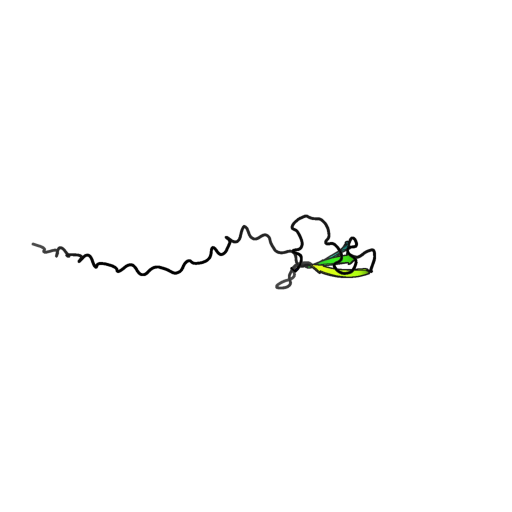 1.00 47.16 71 SER A CA 1
ATOM 526 C C . SER A 1 71 ? 8.990 33.722 43.318 1.00 47.16 71 SER A C 1
ATOM 528 O O . SER A 1 71 ? 7.774 33.586 43.377 1.00 47.16 71 SER A O 1
ATOM 530 N N . ARG A 1 72 ? 9.793 33.661 44.384 1.00 54.03 72 ARG A N 1
ATOM 531 C CA . ARG A 1 72 ? 9.554 34.166 45.746 1.00 54.03 72 ARG A CA 1
ATOM 532 C C . ARG A 1 72 ? 8.121 34.657 46.041 1.00 54.03 72 ARG A C 1
ATOM 534 O O . ARG A 1 72 ? 7.817 35.841 45.903 1.00 54.03 72 ARG A O 1
ATOM 541 N N . VAL A 1 73 ? 7.282 33.764 46.567 1.00 51.25 73 VAL A N 1
ATOM 542 C CA . VAL A 1 73 ? 5.975 34.105 47.152 1.00 51.25 73 VAL A CA 1
ATOM 543 C C . VAL A 1 73 ? 6.182 34.935 48.423 1.00 51.25 73 VAL A C 1
ATOM 545 O O . VAL A 1 73 ? 6.704 34.449 49.428 1.00 51.25 73 VAL A O 1
ATOM 548 N N . LYS A 1 74 ? 5.757 36.200 48.390 1.00 46.22 74 LYS A N 1
ATOM 549 C CA . LYS A 1 74 ? 5.589 37.037 49.584 1.00 46.22 74 LYS A CA 1
ATOM 550 C C . LYS A 1 74 ? 4.229 36.680 50.184 1.00 46.22 74 LYS A C 1
ATOM 552 O O . LYS A 1 74 ? 3.201 36.901 49.553 1.00 46.22 74 LYS A O 1
ATOM 557 N N . LYS A 1 75 ? 4.229 36.076 51.374 1.00 41.78 75 LYS A N 1
ATOM 558 C CA . LYS A 1 75 ? 3.019 35.711 52.124 1.00 41.78 75 LYS A CA 1
ATOM 559 C C . LYS A 1 75 ? 2.254 36.982 52.512 1.00 41.78 75 LYS A C 1
ATOM 561 O O . LYS A 1 75 ? 2.715 37.727 53.373 1.00 41.78 75 LYS A O 1
ATOM 566 N N . ALA A 1 76 ? 1.096 37.219 51.901 1.00 43.44 76 ALA A N 1
ATOM 567 C CA . ALA A 1 76 ? 0.116 38.168 52.414 1.00 43.44 76 ALA A CA 1
ATOM 568 C C . ALA A 1 76 ? -0.688 37.470 53.522 1.00 43.44 76 ALA A C 1
ATOM 570 O O . ALA A 1 76 ? -1.385 36.486 53.290 1.00 43.44 76 ALA A O 1
ATOM 571 N N . LEU A 1 77 ? -0.507 37.951 54.747 1.00 49.66 77 LEU A N 1
ATOM 572 C CA . LEU A 1 77 ? -1.157 37.487 55.965 1.00 49.66 77 LEU A CA 1
ATOM 573 C C . LEU A 1 77 ? -2.673 37.728 55.883 1.00 49.66 77 LEU A C 1
ATOM 575 O O . LEU A 1 77 ? -3.132 38.866 55.971 1.00 49.66 77 LEU A O 1
ATOM 579 N N . HIS A 1 78 ? -3.453 36.657 55.752 1.00 50.53 78 HIS A N 1
ATOM 580 C CA . HIS A 1 78 ? -4.902 36.705 55.923 1.00 50.53 78 HIS A CA 1
ATOM 581 C C . HIS A 1 78 ? -5.229 36.955 57.402 1.00 50.53 78 HIS A C 1
ATOM 583 O O . HIS A 1 78 ? -5.090 36.067 58.241 1.00 50.53 78 HIS A O 1
ATOM 589 N N . LYS A 1 79 ? -5.655 38.179 57.737 1.00 47.41 79 LYS A N 1
ATOM 590 C CA . LYS A 1 79 ? -6.309 38.472 59.017 1.00 47.41 79 LYS A CA 1
ATOM 591 C C . LYS A 1 79 ? -7.763 37.999 58.946 1.00 47.41 79 LYS A C 1
ATOM 593 O O . LYS A 1 79 ? -8.573 38.566 58.222 1.00 47.41 79 LYS A O 1
ATOM 598 N N . THR A 1 80 ? -8.080 36.965 59.714 1.00 60.88 80 THR A N 1
ATOM 599 C CA . THR A 1 80 ? -9.440 36.530 60.058 1.00 60.88 80 THR A CA 1
ATOM 600 C C . THR A 1 80 ? -10.195 37.611 60.840 1.00 60.88 80 THR A C 1
ATOM 602 O O . THR A 1 80 ? -9.689 38.036 61.881 1.00 60.88 80 THR A O 1
ATOM 605 N N . PRO A 1 81 ? -11.432 37.982 60.467 1.00 52.56 81 PRO A N 1
ATOM 606 C CA . PRO A 1 81 ? -12.382 38.563 61.399 1.00 52.56 81 PRO A CA 1
ATOM 607 C C . PRO A 1 81 ? -13.186 37.437 62.060 1.00 52.56 81 PRO A C 1
ATOM 609 O O . PRO A 1 81 ? -13.936 36.692 61.430 1.00 52.56 81 PRO A O 1
ATOM 612 N N . ARG A 1 82 ? -12.966 37.313 63.364 1.00 53.12 82 ARG A N 1
ATOM 613 C CA . ARG A 1 82 ? -13.660 36.443 64.311 1.00 53.12 82 ARG A CA 1
ATOM 614 C C . ARG A 1 82 ? -15.142 36.850 64.373 1.00 53.12 82 ARG A C 1
ATOM 616 O O . ARG A 1 82 ? -15.434 38.006 64.662 1.00 53.12 82 ARG A O 1
ATOM 623 N N . ARG A 1 83 ? -16.073 35.917 64.135 1.00 54.06 83 ARG A N 1
ATOM 624 C CA . ARG A 1 83 ? -17.476 36.074 64.565 1.00 54.06 83 ARG A CA 1
ATOM 625 C C . ARG A 1 83 ? -17.501 36.161 66.092 1.00 54.06 83 ARG A C 1
ATOM 627 O O . ARG A 1 83 ? -16.874 35.329 66.745 1.00 54.06 83 ARG A O 1
ATOM 634 N N . GLN A 1 84 ? -18.267 37.092 66.648 1.00 54.19 84 GLN A N 1
ATOM 635 C CA . GLN A 1 84 ? -18.768 36.969 68.014 1.00 54.19 84 GLN A CA 1
ATOM 636 C C . GLN A 1 84 ? -20.291 37.177 67.994 1.00 54.19 84 GLN A C 1
ATOM 638 O O . GLN A 1 84 ? -20.748 38.107 67.329 1.00 54.19 84 GLN A O 1
ATOM 643 N N . PRO A 1 85 ? -21.073 36.288 68.625 1.00 61.97 85 PRO A N 1
ATOM 644 C CA . PRO A 1 85 ? -22.506 36.460 68.813 1.00 61.97 85 PRO A CA 1
ATOM 645 C C . PRO A 1 85 ? -22.835 37.130 70.160 1.00 61.97 85 PRO A C 1
ATOM 647 O O . PRO A 1 85 ? -22.115 36.914 71.135 1.00 61.97 85 PRO A O 1
ATOM 650 N N . HIS A 1 86 ? -23.997 37.795 70.157 1.00 43.06 86 HIS A N 1
ATOM 651 C CA . HIS A 1 86 ? -24.831 38.255 71.278 1.00 43.06 86 HIS A CA 1
ATOM 652 C C . HIS A 1 86 ? -24.461 39.556 72.005 1.00 43.06 86 HIS A C 1
ATOM 654 O O . HIS A 1 86 ? -23.279 39.763 72.345 1.00 43.06 86 HIS A O 1
#

Secondary structure (DSSP, 8-state):
-PPP--SSSSPPBPTTT--BEEEEEEE--BTTBPPEEEEEETTT--EEEEPPPP--S--------PPPP-----------------